Protein AF-A0A5B7C6B9-F1 (afdb_monomer_lite)

Radius of gyration: 21.05 Å; chains: 1; bounding box: 52×49×48 Å

pLDDT: mean 76.25, std 15.73, range [37.06, 92.12]

InterPro domains:
  IPR040892 RPN1, N-terminal [PF17781] (1-93)

Secondary structure (DSSP, 8-state):
-----S-HHHHHHGGGHHHHHHHHHHS-SSHHHHHHHHHHHHHHHHHSPTT--HHHHHHHHS---S-GGGG-HHHHHHHHHHHHHHHHHHHHHHHHHHHHHHHHHHHHTTS-----------

Sequence (122 aa):
SSMTSVPKPLKFLRPHYGTLKAYYETMVESDLKKLLADILSVLALTMSAEGEREGLKYRLLGSQEDDIGSWGHAYVRNLADEIAQEYAWQQVRLFTSKKCYDNFYSMGTGYRFLISPSIESF

Organism: Davidia involucrata (NCBI:txid16924)

Foldseek 3Di:
DDDDDQPPVLVVCLVVLVVLVVVLVVDDDDLVSQQSLCSSLLSCLPNPDVPPLSNLVSPVSHPVPDDQCVRDDSSVVSNVVSVVVVVVVVVVVVVVVVVVVVVVVVVVPVDDDDDDDDDDDD

Structure (mmCIF, N/CA/C/O backbone):
data_AF-A0A5B7C6B9-F1
#
_entry.id   AF-A0A5B7C6B9-F1
#
loop_
_atom_site.group_PDB
_atom_site.id
_atom_site.type_symbol
_atom_site.label_atom_id
_atom_site.label_alt_id
_atom_site.label_comp_id
_atom_site.label_asym_id
_atom_site.label_entity_id
_atom_site.label_seq_id
_atom_site.pdbx_PDB_ins_code
_atom_site.Cartn_x
_atom_site.Cartn_y
_atom_site.Cartn_z
_atom_site.occupancy
_atom_site.B_iso_or_equiv
_atom_site.auth_seq_id
_atom_site.auth_comp_id
_atom_site.auth_asym_id
_atom_site.auth_atom_id
_atom_site.pdbx_PDB_model_num
ATOM 1 N N . SER A 1 1 ? 24.770 3.155 5.687 1.00 37.53 1 SER A N 1
ATOM 2 C CA . SER A 1 1 ? 24.139 2.956 4.369 1.00 37.53 1 SER A CA 1
ATOM 3 C C . SER A 1 1 ? 23.237 1.734 4.423 1.00 37.53 1 SER A C 1
ATOM 5 O O . SER A 1 1 ? 23.746 0.621 4.466 1.00 37.53 1 SER A O 1
ATOM 7 N N . SER A 1 2 ? 21.919 1.936 4.527 1.00 45.12 2 SER A N 1
ATOM 8 C CA . SER A 1 2 ? 20.915 0.865 4.621 1.00 45.12 2 SER A CA 1
ATOM 9 C C . SER A 1 2 ? 20.559 0.348 3.234 1.00 45.12 2 SER A C 1
ATOM 11 O O . SER A 1 2 ? 19.819 0.980 2.488 1.00 45.12 2 SER A O 1
ATOM 13 N N . MET A 1 3 ? 21.109 -0.811 2.894 1.00 58.25 3 MET A N 1
ATOM 14 C CA . MET A 1 3 ? 20.819 -1.534 1.665 1.00 58.25 3 MET A CA 1
ATOM 15 C C . MET A 1 3 ? 20.467 -2.967 2.050 1.00 58.25 3 MET A C 1
ATOM 17 O O . MET A 1 3 ? 21.303 -3.855 1.949 1.00 58.25 3 MET A O 1
ATOM 21 N N . THR A 1 4 ? 19.264 -3.207 2.569 1.00 50.19 4 THR A N 1
ATOM 22 C CA . THR A 1 4 ? 18.833 -4.565 2.912 1.00 50.19 4 THR A CA 1
ATOM 23 C C . THR A 1 4 ? 17.333 -4.728 2.712 1.00 50.19 4 THR A C 1
ATOM 25 O O . THR A 1 4 ? 16.523 -3.906 3.118 1.00 50.19 4 THR A O 1
ATOM 28 N N . SER A 1 5 ? 17.012 -5.813 2.013 1.00 51.97 5 SER A N 1
ATOM 29 C CA . SER A 1 5 ? 15.705 -6.429 1.799 1.00 51.97 5 SER A CA 1
ATOM 30 C C . SER A 1 5 ? 14.636 -6.116 2.846 1.00 51.97 5 SER A C 1
ATOM 32 O O . SER A 1 5 ? 14.949 -6.130 4.036 1.00 51.97 5 SER A O 1
ATOM 34 N N . VAL A 1 6 ? 13.374 -6.041 2.392 1.00 55.44 6 VAL A N 1
ATOM 35 C CA . VAL A 1 6 ? 12.157 -6.189 3.215 1.00 55.44 6 VAL A CA 1
ATOM 36 C C . VAL A 1 6 ? 12.458 -7.050 4.453 1.00 55.44 6 VAL A C 1
ATOM 38 O O . VAL A 1 6 ? 12.939 -8.182 4.263 1.00 55.44 6 VAL A O 1
ATOM 41 N N . PRO A 1 7 ? 12.236 -6.533 5.681 1.00 63.16 7 PRO A N 1
ATOM 42 C CA . PRO A 1 7 ? 12.579 -7.209 6.925 1.00 63.16 7 PRO A CA 1
ATOM 43 C C . PRO A 1 7 ? 12.224 -8.697 6.869 1.00 63.16 7 PRO A C 1
ATOM 45 O O . PRO A 1 7 ? 11.107 -9.051 6.492 1.00 63.16 7 PRO A O 1
ATOM 48 N N . LYS A 1 8 ? 13.161 -9.586 7.239 1.00 59.88 8 LYS A N 1
ATOM 49 C CA . LYS A 1 8 ? 12.930 -11.049 7.265 1.00 59.88 8 LYS A CA 1
ATOM 50 C C . LYS A 1 8 ? 11.574 -11.443 7.890 1.00 59.88 8 LYS A C 1
ATOM 52 O O . LYS A 1 8 ? 10.936 -12.315 7.306 1.00 59.88 8 LYS A O 1
ATOM 57 N N . PRO A 1 9 ? 11.093 -10.799 8.977 1.00 62.75 9 PRO A N 1
ATOM 58 C CA . PRO A 1 9 ? 9.770 -11.073 9.542 1.00 62.75 9 PRO A CA 1
ATOM 59 C C . PRO A 1 9 ? 8.604 -10.861 8.563 1.00 62.75 9 PRO A C 1
ATOM 61 O O . PRO A 1 9 ? 7.692 -11.678 8.510 1.00 62.75 9 PRO A O 1
ATOM 64 N N . LEU A 1 10 ? 8.650 -9.824 7.722 1.00 65.62 10 LEU A N 1
ATOM 65 C CA . LEU A 1 10 ? 7.560 -9.500 6.793 1.00 65.62 10 LEU A CA 1
ATOM 66 C C . LEU A 1 10 ? 7.437 -10.515 5.651 1.00 65.62 10 LEU A C 1
ATOM 68 O O . LEU A 1 10 ? 6.349 -10.718 5.116 1.00 65.62 10 LEU A O 1
ATOM 72 N N . LYS A 1 11 ? 8.521 -11.225 5.309 1.00 67.62 11 LYS A N 1
ATOM 73 C CA . LYS A 1 11 ? 8.459 -12.314 4.321 1.00 67.62 11 LYS A CA 1
ATOM 74 C C . LYS A 1 11 ? 7.567 -13.471 4.784 1.00 67.62 11 LYS A C 1
ATOM 76 O O . LYS A 1 11 ? 6.967 -14.118 3.933 1.00 67.62 11 LYS A O 1
ATOM 81 N N . PHE A 1 12 ? 7.446 -13.701 6.094 1.00 76.88 12 PHE A N 1
ATOM 82 C CA . PHE A 1 12 ? 6.582 -14.747 6.653 1.00 76.88 12 PHE A CA 1
ATOM 83 C C . PHE A 1 12 ? 5.095 -14.392 6.608 1.00 76.88 12 PHE A C 1
ATOM 85 O O . PHE A 1 12 ? 4.260 -15.286 6.647 1.00 76.88 12 PHE A O 1
ATOM 92 N N . LEU A 1 13 ? 4.755 -13.107 6.490 1.00 78.44 13 LEU A N 1
ATOM 93 C CA . LEU A 1 13 ? 3.363 -12.655 6.436 1.00 78.44 13 LEU A CA 1
ATOM 94 C C . LEU A 1 13 ? 2.767 -12.716 5.026 1.00 78.44 13 LEU A C 1
ATOM 96 O O . LEU A 1 13 ? 1.552 -12.629 4.876 1.00 78.44 13 LEU A O 1
ATOM 100 N N . ARG A 1 14 ? 3.597 -12.920 3.994 1.00 77.62 14 ARG A N 1
ATOM 101 C CA . ARG A 1 14 ? 3.159 -13.004 2.592 1.00 77.62 14 ARG A CA 1
ATOM 102 C C . ARG A 1 14 ? 2.029 -14.016 2.351 1.00 77.62 14 ARG A C 1
ATOM 104 O O . ARG A 1 14 ? 1.031 -13.612 1.762 1.00 77.62 14 ARG A O 1
ATOM 111 N N . PRO A 1 15 ? 2.103 -15.277 2.832 1.00 84.38 15 PRO A N 1
ATOM 112 C CA . PRO A 1 15 ? 1.022 -16.247 2.627 1.00 84.38 15 PRO A CA 1
ATOM 113 C C . PRO A 1 15 ? -0.297 -15.837 3.296 1.00 84.38 15 PRO A C 1
ATOM 115 O O . PRO A 1 15 ? -1.361 -16.294 2.897 1.00 84.38 15 PRO A O 1
ATOM 118 N N . HIS A 1 16 ? -0.231 -14.966 4.305 1.00 85.44 16 HIS A N 1
ATOM 119 C CA . HIS A 1 16 ? -1.377 -14.506 5.082 1.00 85.44 16 HIS A CA 1
ATOM 120 C C . HIS A 1 16 ? -1.914 -13.148 4.620 1.00 85.44 16 HIS A C 1
ATOM 122 O O . HIS A 1 16 ? -2.844 -12.63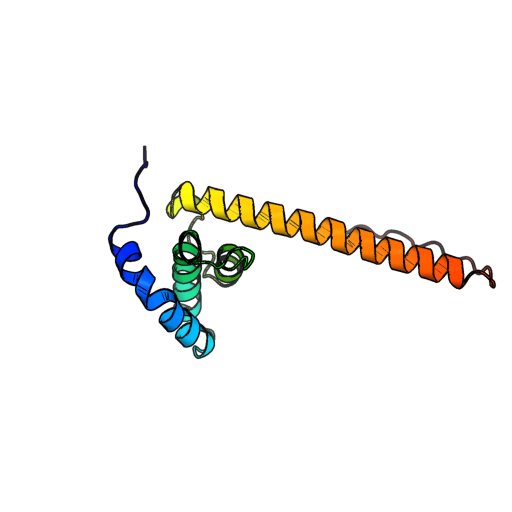3 5.237 1.00 85.44 16 HIS A O 1
ATOM 128 N N . TYR A 1 17 ? -1.375 -12.574 3.537 1.00 86.94 17 TYR A N 1
ATOM 129 C CA . TYR A 1 17 ? -1.781 -11.258 3.043 1.00 86.94 17 TYR A CA 1
ATOM 130 C C . TYR A 1 17 ? -3.299 -11.158 2.829 1.00 86.94 17 TYR A C 1
ATOM 132 O O . TYR A 1 17 ? -3.933 -10.234 3.333 1.00 86.94 17 TYR A O 1
ATOM 140 N N . GLY A 1 18 ? -3.903 -12.159 2.179 1.00 87.25 18 GLY A N 1
ATOM 141 C CA . GLY A 1 18 ? -5.352 -12.197 1.956 1.00 87.25 18 GLY A CA 1
ATOM 142 C C . GLY A 1 18 ? -6.169 -12.255 3.252 1.00 87.25 18 GLY A C 1
ATOM 143 O O . GLY A 1 18 ? -7.183 -11.573 3.374 1.00 87.25 18 GLY A O 1
ATOM 144 N N . THR A 1 19 ? -5.708 -13.012 4.252 1.00 89.94 19 THR A N 1
ATOM 145 C CA . THR A 1 19 ? -6.367 -13.098 5.566 1.00 89.94 19 THR A CA 1
ATOM 146 C C . THR A 1 19 ? -6.273 -11.778 6.328 1.00 89.94 19 THR A C 1
ATOM 148 O O . THR A 1 19 ? -7.261 -11.336 6.906 1.00 89.94 19 THR A O 1
ATOM 151 N N . LEU A 1 20 ? -5.108 -11.127 6.301 1.00 89.56 20 LEU A N 1
ATOM 152 C CA . LEU A 1 20 ? -4.894 -9.829 6.942 1.00 89.56 20 LEU A CA 1
ATOM 153 C C . LEU A 1 20 ? -5.739 -8.732 6.285 1.00 89.56 20 LEU A C 1
ATOM 155 O O . LEU A 1 20 ? -6.331 -7.919 6.989 1.00 89.56 20 LEU A O 1
ATOM 159 N N . LYS A 1 21 ? -5.854 -8.753 4.952 1.00 90.19 21 LYS A N 1
ATOM 160 C CA . LYS A 1 21 ? -6.734 -7.861 4.187 1.00 90.19 21 LYS A CA 1
ATOM 161 C C . LYS A 1 21 ? -8.204 -8.071 4.559 1.00 90.19 21 LYS A C 1
ATOM 163 O O . LYS A 1 21 ? -8.895 -7.108 4.863 1.00 90.19 21 LYS A O 1
ATOM 168 N N . ALA A 1 22 ? -8.671 -9.319 4.616 1.00 91.00 22 ALA A N 1
ATOM 169 C CA . ALA A 1 22 ? -10.039 -9.619 5.042 1.00 91.00 22 ALA A CA 1
ATOM 170 C C . ALA A 1 22 ? -10.310 -9.157 6.484 1.00 91.00 22 ALA A C 1
ATOM 172 O O . ALA A 1 22 ? -11.367 -8.601 6.770 1.00 91.00 22 ALA A O 1
ATOM 173 N N . TYR A 1 23 ? -9.343 -9.342 7.385 1.00 91.69 23 TYR A N 1
ATOM 174 C CA . TYR A 1 23 ? -9.460 -8.889 8.767 1.00 91.69 23 TYR A CA 1
ATOM 175 C C . TYR A 1 23 ? -9.520 -7.358 8.870 1.00 91.69 23 TYR A C 1
ATOM 177 O O . TYR A 1 23 ? -10.371 -6.836 9.588 1.00 91.69 23 TYR A O 1
ATOM 185 N N . TYR A 1 24 ? -8.696 -6.641 8.100 1.00 91.69 24 TYR A N 1
ATOM 186 C CA . TYR A 1 24 ? -8.688 -5.176 8.044 1.00 91.69 24 TYR A CA 1
ATOM 187 C C . TYR A 1 24 ? -10.070 -4.581 7.727 1.00 91.69 24 TYR A C 1
ATOM 189 O O . TYR A 1 24 ? -10.487 -3.619 8.372 1.00 91.69 24 TYR A O 1
ATOM 197 N N . GLU A 1 25 ? -10.812 -5.186 6.796 1.00 91.06 25 GLU A N 1
ATOM 198 C CA . GLU A 1 25 ? -12.165 -4.740 6.426 1.00 91.06 25 GLU A CA 1
ATOM 199 C C . GLU A 1 25 ? -13.184 -4.914 7.567 1.00 91.06 25 GLU A C 1
ATOM 201 O O . GLU A 1 25 ? -14.136 -4.144 7.676 1.00 91.06 25 GLU A O 1
ATOM 206 N N . THR A 1 26 ? -12.975 -5.885 8.463 1.00 92.12 26 THR A N 1
ATOM 207 C CA . THR A 1 26 ? -13.858 -6.116 9.622 1.00 92.12 26 THR A CA 1
ATOM 208 C C . THR A 1 26 ? -13.535 -5.238 10.832 1.00 92.12 26 THR A C 1
ATOM 210 O O . THR A 1 26 ? -14.343 -5.143 11.756 1.00 92.12 26 THR A O 1
ATOM 213 N N . MET A 1 27 ? -12.361 -4.595 10.856 1.00 89.06 27 MET A N 1
ATOM 214 C CA . MET A 1 27 ? -11.932 -3.781 11.993 1.00 89.06 27 MET A CA 1
ATOM 215 C C . MET A 1 27 ? -12.636 -2.421 12.025 1.00 89.06 27 MET A C 1
ATOM 217 O O . MET A 1 27 ? -12.769 -1.731 11.009 1.00 89.06 27 MET A O 1
ATOM 221 N N . VAL A 1 28 ? -13.003 -1.995 13.235 1.00 90.25 28 VAL A N 1
ATOM 222 C CA . VAL A 1 28 ? -13.453 -0.626 13.516 1.00 90.25 28 VAL A CA 1
ATOM 223 C C . VAL A 1 28 ? -12.271 0.339 13.395 1.00 90.25 28 VAL A C 1
ATOM 225 O O . VAL A 1 28 ? -11.124 -0.023 13.679 1.00 90.25 28 VAL A O 1
ATOM 228 N N . GLU A 1 29 ? -12.558 1.567 12.966 1.00 88.50 29 GLU A N 1
ATOM 229 C CA . GLU A 1 29 ? -11.562 2.631 12.855 1.00 88.50 29 GLU A CA 1
ATOM 230 C C . GLU A 1 29 ? -10.873 2.861 14.206 1.00 88.50 29 GLU A C 1
ATOM 232 O O . GLU A 1 29 ? -11.506 3.207 15.202 1.00 88.50 29 GLU A O 1
ATOM 237 N N . SER A 1 30 ? -9.577 2.571 14.250 1.00 90.44 30 SER A N 1
ATOM 238 C CA . SER A 1 30 ? -8.751 2.576 15.456 1.00 90.44 30 SER A CA 1
ATOM 239 C C . SER A 1 30 ? -7.286 2.714 15.060 1.00 90.44 30 SER A C 1
ATOM 241 O O . SER A 1 30 ? -6.914 2.411 13.924 1.00 90.44 30 SER A O 1
ATOM 243 N N . ASP A 1 31 ? -6.427 3.105 15.995 1.00 88.44 31 ASP A N 1
ATOM 244 C CA . ASP A 1 31 ? -4.993 3.245 15.708 1.00 88.44 31 ASP A CA 1
ATOM 245 C C . ASP A 1 31 ? -4.359 1.906 15.292 1.00 88.44 31 ASP A C 1
ATOM 247 O O . ASP A 1 31 ? -3.501 1.859 14.415 1.00 88.44 31 ASP A O 1
ATOM 251 N N . LEU A 1 32 ? -4.873 0.786 15.814 1.00 89.69 32 LEU A N 1
ATOM 252 C CA . LEU A 1 32 ? -4.472 -0.557 15.383 1.00 89.69 32 LEU A CA 1
ATOM 253 C C . LEU A 1 32 ? -4.827 -0.841 13.919 1.00 89.69 32 LEU A C 1
ATOM 255 O O . LEU A 1 32 ? -4.060 -1.507 13.223 1.00 89.69 32 LEU A O 1
ATOM 259 N N . LYS A 1 33 ? -5.970 -0.338 13.438 1.00 91.69 33 LYS A N 1
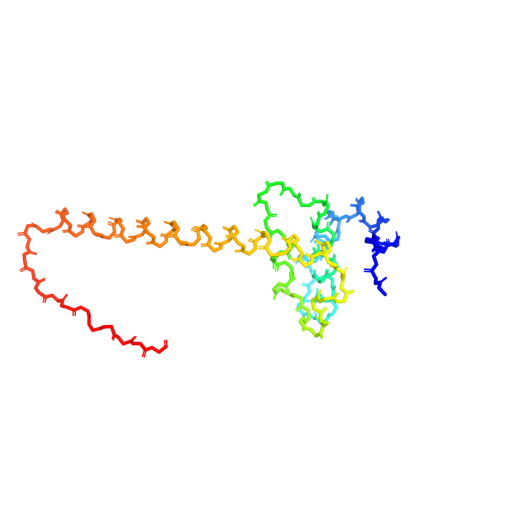ATOM 260 C CA . LYS A 1 33 ? -6.368 -0.474 12.033 1.00 91.69 33 LYS A CA 1
ATOM 261 C C . LYS A 1 33 ? -5.401 0.286 11.129 1.00 91.69 33 LYS A C 1
ATOM 263 O O . LYS A 1 33 ? -4.947 -0.269 10.134 1.00 91.69 33 LYS A O 1
ATOM 268 N N . LYS A 1 34 ? -5.018 1.506 11.506 1.00 90.81 34 LYS A N 1
ATOM 269 C CA . LYS A 1 34 ? -4.031 2.309 10.769 1.00 90.81 34 LYS A CA 1
ATOM 270 C C . LYS A 1 34 ? -2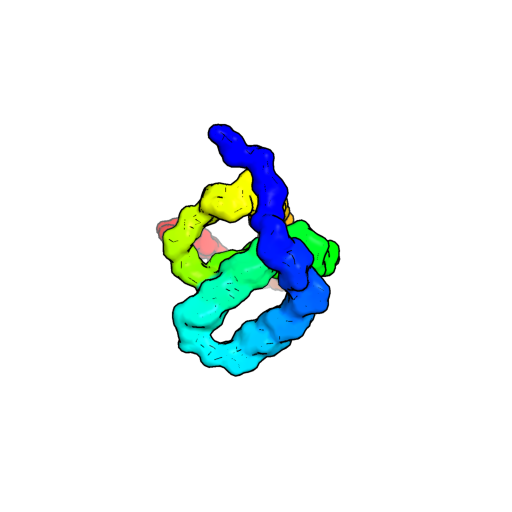.665 1.619 10.699 1.00 90.81 34 LYS A C 1
ATOM 272 O O . LYS A 1 34 ? -2.114 1.481 9.613 1.00 90.81 34 LYS A O 1
ATOM 277 N N . LEU A 1 35 ? -2.181 1.070 11.815 1.00 89.44 35 LEU A N 1
ATOM 278 C CA . LEU A 1 35 ? -0.938 0.285 11.837 1.00 89.44 35 LEU A CA 1
ATOM 279 C C . LEU A 1 35 ? -1.016 -0.959 10.939 1.00 89.44 35 LEU A C 1
ATOM 281 O O . LEU A 1 35 ? -0.060 -1.296 10.239 1.00 89.44 35 LEU A O 1
ATOM 285 N N . LEU A 1 36 ? -2.164 -1.643 10.923 1.00 90.38 36 LEU A N 1
ATOM 286 C CA . LEU A 1 36 ? -2.384 -2.767 10.016 1.00 90.38 36 LEU A CA 1
ATOM 287 C C . LEU A 1 36 ? -2.379 -2.315 8.547 1.00 90.38 36 LEU A C 1
ATOM 289 O O . LEU A 1 36 ? -1.836 -3.032 7.708 1.00 90.38 36 LEU A O 1
ATOM 293 N N . ALA A 1 37 ? -2.920 -1.134 8.232 1.00 91.94 37 ALA A N 1
ATOM 294 C CA . ALA A 1 37 ? -2.836 -0.561 6.890 1.00 91.94 37 ALA A CA 1
ATOM 295 C C . ALA A 1 37 ? -1.377 -0.303 6.480 1.00 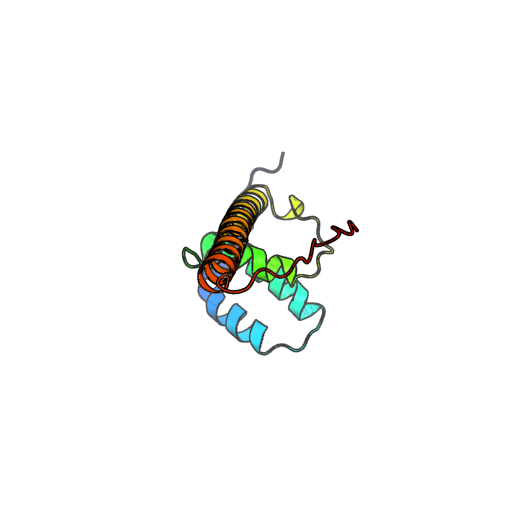91.94 37 ALA A C 1
ATOM 297 O O . ALA A 1 37 ? -0.978 -0.690 5.383 1.00 91.94 37 ALA A O 1
ATOM 298 N N . ASP A 1 38 ? -0.543 0.247 7.365 1.00 89.31 38 ASP A N 1
ATOM 299 C CA . ASP A 1 38 ? 0.880 0.439 7.065 1.00 89.31 38 ASP A CA 1
ATOM 300 C C . ASP A 1 38 ? 1.572 -0.895 6.740 1.00 89.31 38 ASP A C 1
ATOM 302 O O . ASP A 1 38 ? 2.261 -1.002 5.720 1.00 89.31 38 ASP A O 1
ATOM 306 N N . ILE A 1 39 ? 1.298 -1.957 7.507 1.00 88.88 39 ILE A N 1
ATOM 307 C CA . ILE A 1 39 ? 1.820 -3.307 7.228 1.00 88.88 39 ILE A CA 1
ATOM 308 C C . ILE A 1 39 ? 1.305 -3.837 5.881 1.00 88.88 39 ILE A C 1
ATOM 310 O O . ILE A 1 39 ? 2.088 -4.366 5.086 1.00 88.88 39 ILE A O 1
ATOM 314 N N . LEU A 1 40 ? 0.009 -3.689 5.594 1.00 89.88 40 LEU A N 1
ATOM 315 C CA . LEU A 1 40 ? -0.588 -4.114 4.325 1.00 89.88 40 LEU A CA 1
ATOM 316 C C . LEU A 1 40 ? 0.013 -3.365 3.131 1.00 89.88 40 LEU A C 1
ATOM 318 O O . LEU A 1 40 ? 0.252 -3.990 2.097 1.00 89.88 40 LEU A O 1
ATOM 322 N N . SER A 1 41 ? 0.332 -2.076 3.284 1.00 89.38 41 SER A N 1
ATOM 323 C CA . SER A 1 41 ? 0.975 -1.272 2.239 1.00 89.38 41 SER A CA 1
ATOM 324 C C . SER A 1 41 ? 2.360 -1.816 1.865 1.00 89.38 41 SER A C 1
ATOM 326 O O . SER A 1 41 ? 2.714 -1.886 0.689 1.00 89.38 41 SER A O 1
ATOM 328 N N . VAL A 1 42 ? 3.136 -2.276 2.851 1.00 87.69 42 VAL A N 1
ATOM 329 C CA . VAL A 1 42 ? 4.473 -2.848 2.627 1.00 87.69 42 VAL A CA 1
ATOM 330 C C . VAL A 1 42 ? 4.382 -4.261 2.049 1.00 87.69 42 VAL A C 1
ATOM 332 O O . VAL A 1 42 ? 5.206 -4.650 1.221 1.00 87.69 42 VAL A O 1
ATOM 335 N N . LEU A 1 43 ? 3.385 -5.052 2.451 1.00 86.62 43 LEU A N 1
ATOM 336 C CA . LEU A 1 43 ? 3.169 -6.389 1.889 1.00 86.62 43 LEU A CA 1
ATOM 337 C C . LEU A 1 43 ? 2.698 -6.333 0.427 1.00 86.62 43 LEU A C 1
ATOM 339 O O . LEU A 1 43 ? 3.130 -7.167 -0.382 1.00 86.62 43 LEU A O 1
ATOM 343 N N . ALA A 1 44 ? 1.898 -5.319 0.081 1.00 87.38 44 ALA A N 1
ATOM 344 C CA . ALA A 1 44 ? 1.413 -5.071 -1.274 1.00 87.38 44 ALA A CA 1
ATOM 345 C C . ALA A 1 44 ? 2.557 -4.938 -2.293 1.00 87.38 44 ALA A C 1
ATOM 347 O O . ALA A 1 44 ? 2.418 -5.437 -3.403 1.00 87.38 44 ALA A O 1
ATOM 348 N N . LEU A 1 45 ? 3.735 -4.433 -1.892 1.00 80.31 45 LEU A N 1
ATOM 349 C CA . LEU A 1 45 ? 4.938 -4.361 -2.743 1.00 80.31 45 LEU A CA 1
ATOM 350 C C . LEU A 1 45 ? 5.259 -5.645 -3.514 1.00 80.31 45 LEU A C 1
ATOM 352 O O . LEU A 1 45 ? 5.914 -5.607 -4.550 1.00 80.31 45 LEU A O 1
ATOM 356 N N . THR A 1 46 ? 4.924 -6.800 -2.938 1.00 77.88 46 THR A N 1
ATOM 357 C CA . THR A 1 46 ? 5.279 -8.097 -3.525 1.00 77.88 46 THR A CA 1
ATOM 358 C C . THR A 1 46 ? 4.092 -8.986 -3.820 1.00 77.88 46 THR A C 1
ATOM 360 O O . THR A 1 46 ? 4.258 -9.941 -4.568 1.00 77.88 46 THR A O 1
ATOM 363 N N . MET A 1 47 ? 2.937 -8.703 -3.217 1.00 76.38 47 MET A N 1
ATOM 364 C CA . MET A 1 47 ? 1.743 -9.545 -3.294 1.00 76.38 47 MET A CA 1
ATOM 365 C C . MET A 1 47 ? 0.571 -8.857 -3.999 1.00 76.38 47 MET A C 1
ATOM 367 O O . MET A 1 47 ? -0.433 -9.524 -4.233 1.00 76.38 47 MET A O 1
ATOM 371 N N . SER A 1 48 ? 0.668 -7.557 -4.308 1.00 69.44 48 SER A N 1
ATOM 372 C CA . SER A 1 48 ? -0.410 -6.864 -5.011 1.00 69.44 48 SER A CA 1
ATOM 373 C C . SER A 1 48 ? -0.597 -7.461 -6.400 1.00 69.44 48 SER A C 1
ATOM 375 O O . SER A 1 48 ? 0.379 -7.740 -7.103 1.00 69.44 48 SER A O 1
ATOM 377 N N . ALA A 1 49 ? -1.854 -7.659 -6.792 1.00 65.69 49 ALA A N 1
ATOM 378 C CA . ALA A 1 49 ? -2.178 -8.028 -8.159 1.00 65.69 49 ALA A CA 1
ATOM 379 C C . ALA A 1 49 ? -1.778 -6.881 -9.100 1.00 65.69 49 ALA A C 1
ATOM 381 O O . ALA A 1 49 ? -1.976 -5.707 -8.777 1.00 65.69 49 ALA A O 1
ATOM 382 N N . GLU A 1 50 ? -1.215 -7.211 -10.266 1.00 57.75 50 GLU A N 1
ATOM 383 C CA . GLU A 1 50 ? -0.856 -6.211 -11.276 1.00 57.75 50 GLU A CA 1
ATOM 384 C C . GLU A 1 50 ? -2.075 -5.332 -11.602 1.00 57.75 50 GLU A C 1
ATOM 386 O O . GLU A 1 50 ? -3.098 -5.811 -12.089 1.00 57.75 50 GLU A O 1
ATOM 391 N N . GLY A 1 51 ? -1.968 -4.035 -11.303 1.00 60.41 51 GLY A N 1
ATOM 392 C CA . GLY A 1 51 ? -3.021 -3.045 -11.544 1.00 60.41 51 GLY A CA 1
ATOM 393 C C . GLY A 1 51 ? -3.848 -2.653 -10.318 1.00 60.41 51 GLY A C 1
ATOM 394 O O . GLY A 1 51 ? -4.447 -1.576 -10.333 1.00 60.41 51 GLY A O 1
ATOM 395 N N . GLU A 1 52 ? -3.833 -3.433 -9.234 1.00 66.94 52 GLU A N 1
ATOM 396 C CA . GLU A 1 52 ? -4.406 -2.992 -7.962 1.00 66.94 52 GLU A CA 1
ATOM 397 C C . GLU A 1 52 ? -3.345 -2.172 -7.212 1.00 66.94 52 GLU A C 1
ATOM 399 O O . GLU A 1 52 ? -2.331 -2.685 -6.743 1.00 66.94 52 GLU A O 1
ATOM 404 N N . ARG A 1 53 ? -3.541 -0.850 -7.150 1.00 80.81 53 ARG A N 1
ATOM 405 C CA . ARG A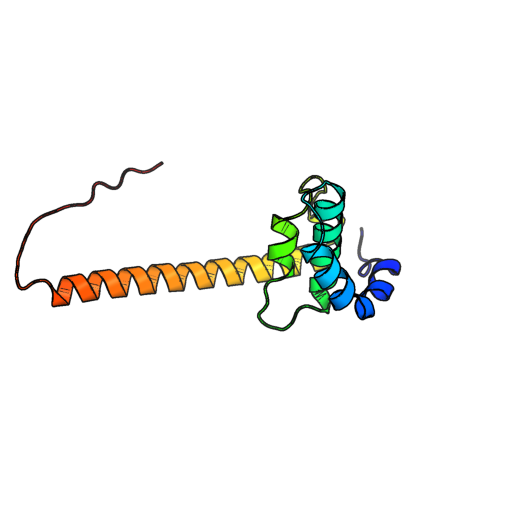 1 53 ? -2.649 0.123 -6.480 1.00 80.81 53 ARG A CA 1
ATOM 406 C C . ARG A 1 53 ? -2.838 0.067 -4.961 1.00 80.81 53 ARG A C 1
ATOM 408 O O . ARG A 1 53 ? -3.200 1.045 -4.306 1.00 80.81 53 ARG A O 1
ATOM 415 N N . GLU A 1 54 ? -2.725 -1.140 -4.417 1.00 83.25 54 GLU A N 1
ATOM 416 C CA . GLU A 1 54 ? -3.058 -1.440 -3.029 1.00 83.25 54 GLU A CA 1
ATOM 417 C C . GLU A 1 54 ? -2.041 -0.837 -2.061 1.00 83.25 54 GLU A C 1
ATOM 419 O O . GLU A 1 54 ? -2.422 -0.403 -0.974 1.00 83.25 54 GLU A O 1
ATOM 424 N N . GLY A 1 55 ? -0.768 -0.748 -2.465 1.00 88.00 55 GLY A N 1
ATOM 425 C CA . GLY A 1 55 ? 0.288 -0.128 -1.669 1.00 88.00 55 GLY A CA 1
ATOM 426 C C . GLY A 1 55 ? -0.046 1.323 -1.335 1.00 88.00 55 GLY A C 1
ATOM 427 O O . GLY A 1 55 ? -0.091 1.702 -0.163 1.00 88.00 55 GLY A O 1
ATOM 428 N N . LEU A 1 56 ? -0.373 2.113 -2.357 1.00 88.50 56 LEU A N 1
ATOM 429 C CA . LEU A 1 56 ? -0.775 3.507 -2.221 1.00 88.50 56 LEU A CA 1
ATOM 430 C C . LEU A 1 56 ? -2.079 3.650 -1.431 1.00 88.50 56 LEU A C 1
ATOM 432 O O . LEU A 1 56 ? -2.161 4.499 -0.544 1.00 88.50 56 LEU A O 1
ATOM 436 N N . LYS A 1 57 ? -3.077 2.795 -1.697 1.00 90.12 57 LYS A N 1
ATOM 437 C CA . LYS A 1 57 ? -4.355 2.805 -0.968 1.00 90.12 57 LYS A CA 1
ATOM 438 C C . LYS A 1 57 ? -4.138 2.656 0.537 1.00 90.12 57 LYS A C 1
ATOM 440 O O . LYS A 1 57 ? -4.603 3.495 1.303 1.00 90.12 57 LYS A O 1
ATOM 445 N N . TYR A 1 58 ? -3.444 1.604 0.969 1.00 90.44 58 TYR A N 1
ATOM 446 C CA . TYR A 1 58 ? -3.253 1.362 2.398 1.00 90.44 58 TYR A CA 1
ATOM 447 C C . TYR A 1 58 ? -2.319 2.385 3.040 1.00 90.44 58 TYR A C 1
ATOM 449 O O . TYR A 1 58 ? -2.521 2.725 4.200 1.00 90.44 58 TYR A O 1
ATOM 457 N N . ARG A 1 59 ? -1.358 2.946 2.295 1.00 90.69 59 ARG A N 1
ATOM 458 C CA . ARG A 1 59 ? -0.508 4.017 2.825 1.00 90.69 59 ARG A CA 1
ATOM 459 C C . ARG A 1 59 ? -1.292 5.295 3.129 1.00 90.69 59 ARG A C 1
ATOM 461 O O . ARG A 1 59 ? -1.010 5.952 4.124 1.00 90.69 59 ARG A O 1
ATOM 468 N N . LEU A 1 60 ? -2.294 5.634 2.317 1.00 89.25 60 LEU A N 1
ATOM 469 C CA . LEU A 1 60 ? -3.175 6.777 2.588 1.00 89.25 60 LEU A CA 1
ATOM 470 C C . LEU A 1 60 ? -4.080 6.548 3.810 1.00 89.25 60 LEU A C 1
ATOM 472 O O . LEU A 1 60 ? -4.442 7.513 4.480 1.00 89.25 60 LEU A O 1
ATOM 476 N N . LEU A 1 61 ? -4.414 5.287 4.102 1.00 89.75 61 LEU A N 1
ATOM 477 C CA . LEU A 1 61 ? -5.233 4.866 5.246 1.00 89.75 61 LEU A CA 1
ATOM 478 C C . LEU A 1 61 ? -4.416 4.579 6.525 1.00 89.75 61 LEU A C 1
ATOM 480 O O . LEU A 1 61 ? -5.005 4.305 7.570 1.00 89.75 61 LEU A O 1
ATOM 484 N N . GLY A 1 62 ? -3.083 4.585 6.438 1.00 87.56 62 GLY A N 1
ATOM 485 C CA . GLY A 1 62 ? -2.162 4.296 7.541 1.00 87.56 62 GLY A CA 1
ATOM 486 C C . GLY A 1 62 ? -2.028 5.432 8.551 1.00 87.56 62 GLY A C 1
ATOM 487 O O . GLY A 1 62 ? -2.685 6.469 8.439 1.00 87.56 62 GLY A O 1
ATOM 488 N N . SER A 1 63 ? -1.170 5.250 9.559 1.00 77.19 63 SER A N 1
ATOM 489 C CA . SER A 1 63 ? -1.041 6.218 10.656 1.00 77.19 63 SER A CA 1
ATOM 490 C C . SER A 1 63 ? -0.360 7.519 10.228 1.00 77.19 63 SER A C 1
ATOM 492 O O . SER A 1 63 ? -0.493 8.513 10.927 1.00 77.19 63 SER A O 1
ATOM 494 N N . GLN A 1 64 ? 0.328 7.549 9.077 1.00 75.19 64 GLN A N 1
ATOM 495 C CA . GLN A 1 64 ? 1.128 8.680 8.557 1.00 75.19 64 GLN A CA 1
ATOM 496 C C . GLN A 1 64 ? 2.188 9.237 9.534 1.00 75.19 64 GLN A C 1
ATOM 498 O O . GLN A 1 64 ? 2.903 10.172 9.181 1.00 75.19 64 GLN A O 1
ATOM 503 N N . GLU A 1 65 ? 2.327 8.657 10.728 1.00 74.50 65 GLU A N 1
ATOM 504 C CA . GLU A 1 65 ? 3.266 9.080 11.771 1.00 74.50 65 GLU A CA 1
ATOM 505 C C . GLU A 1 65 ? 4.703 8.663 11.437 1.00 74.50 65 GLU A C 1
ATOM 507 O O . GLU A 1 65 ? 5.648 9.404 11.710 1.00 74.50 65 GLU A O 1
ATOM 512 N N . ASP A 1 66 ? 4.871 7.502 10.800 1.00 74.06 66 ASP A N 1
ATOM 513 C CA . ASP A 1 66 ? 6.179 6.992 10.399 1.00 74.06 66 ASP A CA 1
ATOM 514 C C . ASP A 1 66 ? 6.673 7.649 9.107 1.00 74.06 66 ASP A C 1
ATOM 516 O O . ASP A 1 66 ? 5.966 7.674 8.090 1.00 74.06 66 ASP A O 1
ATOM 520 N N . ASP A 1 67 ? 7.937 8.084 9.104 1.00 82.25 67 ASP A N 1
ATOM 521 C CA . ASP A 1 67 ? 8.601 8.567 7.893 1.00 82.25 67 ASP A CA 1
ATOM 522 C C . ASP A 1 67 ? 8.591 7.483 6.803 1.00 82.25 67 ASP A C 1
ATOM 524 O O . ASP A 1 67 ? 8.979 6.333 7.026 1.00 82.25 67 ASP A O 1
ATOM 528 N N . ILE A 1 68 ? 8.188 7.863 5.590 1.00 82.19 68 ILE A N 1
ATOM 529 C CA . ILE A 1 68 ? 8.094 6.979 4.419 1.00 82.19 68 ILE A CA 1
ATOM 530 C C . ILE A 1 68 ? 9.458 6.338 4.109 1.00 82.19 68 ILE A C 1
ATOM 532 O O . ILE A 1 68 ? 9.523 5.188 3.667 1.00 82.19 68 ILE A O 1
ATOM 536 N N . GLY A 1 69 ? 10.556 7.057 4.373 1.00 82.56 69 GLY A N 1
ATOM 537 C CA . GLY A 1 69 ? 11.920 6.576 4.155 1.00 82.56 69 GLY A CA 1
ATOM 538 C C . GLY A 1 69 ? 12.335 5.411 5.059 1.00 82.56 69 GLY A C 1
ATOM 539 O O . GLY A 1 69 ? 13.205 4.623 4.673 1.00 82.56 69 GLY A O 1
ATOM 540 N N . SER A 1 70 ? 11.696 5.251 6.223 1.00 83.00 70 SER A N 1
ATOM 541 C CA . SER A 1 70 ? 12.056 4.239 7.230 1.00 83.00 70 SER A CA 1
ATOM 542 C C . SER A 1 70 ? 11.855 2.792 6.753 1.00 83.00 70 SER A C 1
ATOM 544 O O . SER A 1 70 ? 12.602 1.896 7.150 1.00 83.00 70 SER A O 1
ATOM 546 N N . TRP A 1 71 ? 10.924 2.567 5.822 1.00 82.12 71 TRP A N 1
ATOM 547 C CA . TRP A 1 71 ? 10.639 1.257 5.221 1.00 82.12 71 TRP A CA 1
ATOM 548 C C . TRP A 1 71 ? 11.644 0.841 4.135 1.00 82.12 71 TRP A C 1
ATOM 550 O O . TRP A 1 71 ? 11.657 -0.313 3.694 1.00 82.12 71 TRP A O 1
ATOM 560 N N . GLY A 1 72 ? 12.519 1.763 3.725 1.00 83.38 72 GLY A N 1
ATOM 561 C CA . GLY A 1 72 ? 13.603 1.529 2.778 1.00 83.38 72 GLY A CA 1
ATOM 562 C C . GLY A 1 72 ? 13.253 1.834 1.319 1.00 83.38 72 GLY A C 1
ATOM 563 O O . GLY A 1 72 ? 12.100 1.860 0.896 1.00 83.38 72 GLY A O 1
ATOM 564 N N . HIS A 1 73 ? 14.293 2.035 0.505 1.00 84.00 73 HIS A N 1
ATOM 565 C CA . HIS A 1 73 ? 14.173 2.547 -0.867 1.00 84.00 73 HIS A CA 1
ATOM 566 C C . HIS A 1 73 ? 13.296 1.714 -1.805 1.00 84.00 73 HIS A C 1
ATOM 568 O O . HIS A 1 73 ? 12.711 2.270 -2.730 1.00 84.00 73 HIS A O 1
ATOM 574 N N . ALA A 1 74 ? 13.209 0.397 -1.599 1.00 83.31 74 ALA A N 1
ATOM 575 C CA . ALA A 1 74 ? 12.355 -0.458 -2.420 1.00 83.31 74 ALA A CA 1
ATOM 576 C C . ALA A 1 74 ? 10.869 -0.107 -2.246 1.00 83.31 74 ALA A C 1
ATOM 578 O O . ALA A 1 74 ? 10.145 -0.043 -3.235 1.00 83.31 74 ALA A O 1
ATOM 579 N N . TYR A 1 75 ? 10.448 0.181 -1.009 1.00 85.38 75 TYR A N 1
ATOM 580 C CA . TYR A 1 75 ? 9.092 0.635 -0.718 1.00 85.38 75 TYR A CA 1
ATOM 581 C C . TYR A 1 75 ? 8.824 1.997 -1.358 1.00 85.38 75 TYR A C 1
ATOM 583 O O . TYR A 1 75 ? 7.869 2.149 -2.113 1.00 85.38 75 TYR A O 1
ATOM 591 N N . VAL A 1 76 ? 9.728 2.957 -1.132 1.00 88.69 76 VAL A N 1
ATOM 592 C CA . VAL A 1 76 ? 9.605 4.320 -1.674 1.00 88.69 76 VAL A CA 1
ATOM 593 C C . VAL A 1 76 ? 9.526 4.315 -3.200 1.00 88.69 76 VAL A C 1
ATOM 595 O O . VAL A 1 76 ? 8.702 5.021 -3.771 1.00 88.69 76 VAL A O 1
ATOM 598 N N . ARG A 1 77 ? 10.356 3.502 -3.868 1.00 88.12 77 ARG A N 1
ATOM 599 C CA . ARG A 1 77 ? 10.347 3.377 -5.330 1.00 88.12 77 ARG A CA 1
ATOM 600 C C . ARG A 1 77 ? 9.001 2.869 -5.837 1.00 88.12 77 ARG A C 1
ATOM 602 O O . ARG A 1 77 ? 8.405 3.521 -6.680 1.00 88.12 77 ARG A O 1
ATOM 609 N N . ASN A 1 78 ? 8.520 1.749 -5.300 1.00 86.81 78 ASN A N 1
ATOM 610 C CA . ASN A 1 78 ? 7.242 1.184 -5.727 1.00 86.81 78 ASN A CA 1
ATOM 611 C C . ASN A 1 78 ? 6.082 2.157 -5.474 1.00 86.81 78 ASN A C 1
ATOM 613 O O . ASN A 1 78 ? 5.217 2.326 -6.324 1.00 86.81 78 ASN A O 1
ATOM 617 N N . LEU A 1 79 ? 6.083 2.837 -4.324 1.00 88.88 79 LEU A N 1
ATOM 618 C CA . LEU A 1 79 ? 5.066 3.836 -4.011 1.00 88.88 79 LEU A CA 1
ATOM 619 C C . LEU A 1 79 ? 5.100 5.004 -5.010 1.00 88.88 79 LEU A C 1
ATOM 621 O O . LEU A 1 79 ? 4.050 5.450 -5.463 1.00 88.88 79 LEU A O 1
ATOM 625 N N . ALA A 1 80 ? 6.289 5.471 -5.398 1.00 90.81 80 ALA A N 1
ATOM 626 C CA . ALA A 1 80 ? 6.437 6.493 -6.431 1.00 90.81 80 ALA A CA 1
ATOM 627 C C . ALA A 1 80 ? 5.913 6.018 -7.798 1.00 90.81 80 ALA A C 1
ATOM 629 O O . ALA A 1 80 ? 5.239 6.785 -8.486 1.00 90.81 80 ALA A O 1
ATOM 630 N N . ASP A 1 81 ? 6.161 4.756 -8.162 1.00 89.06 81 ASP A N 1
ATOM 631 C CA . ASP A 1 81 ? 5.643 4.158 -9.397 1.00 89.06 81 ASP A CA 1
ATOM 632 C C . ASP A 1 81 ? 4.104 4.082 -9.383 1.00 89.06 81 ASP A C 1
ATOM 634 O O . ASP A 1 81 ? 3.457 4.388 -10.387 1.00 89.06 81 ASP A O 1
ATOM 638 N N . GLU A 1 82 ? 3.494 3.723 -8.249 1.00 89.62 82 GLU A N 1
ATOM 639 C CA . GLU A 1 82 ? 2.033 3.718 -8.082 1.00 89.62 82 GLU A CA 1
ATOM 640 C C . GLU A 1 82 ? 1.435 5.135 -8.156 1.00 89.62 82 GLU A C 1
ATOM 642 O O . GLU A 1 82 ? 0.417 5.341 -8.822 1.00 89.62 82 GLU A O 1
ATOM 647 N N . ILE A 1 83 ? 2.085 6.130 -7.543 1.00 90.38 83 ILE A N 1
ATOM 648 C CA . ILE A 1 83 ? 1.662 7.541 -7.600 1.00 90.38 83 ILE A CA 1
ATOM 649 C C . ILE A 1 83 ? 1.742 8.079 -9.032 1.00 90.38 83 ILE A C 1
ATOM 651 O O . ILE A 1 83 ? 0.820 8.755 -9.491 1.00 90.38 83 ILE A O 1
ATOM 655 N N . ALA A 1 84 ? 2.819 7.774 -9.759 1.00 90.12 84 ALA A N 1
ATOM 656 C CA . ALA A 1 84 ? 2.983 8.202 -11.144 1.00 90.12 84 ALA A CA 1
ATOM 657 C C . ALA A 1 84 ? 1.876 7.632 -12.046 1.00 90.12 84 ALA A C 1
ATOM 659 O O . ALA A 1 84 ? 1.314 8.351 -12.878 1.00 90.12 84 ALA A O 1
ATOM 660 N N . GLN A 1 85 ? 1.518 6.361 -11.847 1.00 88.50 85 GLN A N 1
ATOM 661 C CA . GLN A 1 85 ? 0.413 5.719 -12.559 1.00 88.50 85 GLN A CA 1
ATOM 662 C C . GLN A 1 85 ? -0.941 6.350 -12.222 1.00 88.50 85 GLN A C 1
ATOM 664 O O . GLN A 1 85 ? -1.748 6.580 -13.125 1.00 88.50 85 GLN A O 1
ATOM 669 N N . GLU A 1 86 ? -1.195 6.649 -10.945 1.00 87.81 86 GLU A N 1
ATOM 670 C CA . GLU A 1 86 ? -2.419 7.327 -10.510 1.00 87.81 86 GLU A CA 1
ATOM 671 C C . GLU A 1 86 ? -2.536 8.714 -11.143 1.00 87.81 86 GLU A C 1
ATOM 673 O O . GLU A 1 86 ? -3.560 9.037 -11.745 1.00 87.81 86 GLU A O 1
ATOM 678 N N . TYR A 1 87 ? -1.463 9.502 -11.097 1.00 89.12 87 TYR A N 1
ATOM 679 C CA . TYR A 1 87 ? -1.431 10.827 -11.702 1.00 89.12 87 TYR A CA 1
ATOM 680 C C . TYR A 1 87 ? -1.714 10.773 -13.209 1.00 89.12 87 TYR A C 1
ATOM 682 O O . TYR A 1 87 ? -2.579 11.496 -13.705 1.00 89.12 87 TYR A O 1
ATOM 690 N N . ALA A 1 88 ? -1.045 9.879 -13.944 1.00 88.81 88 ALA A N 1
ATOM 691 C CA . ALA A 1 88 ? -1.278 9.708 -15.377 1.00 88.81 88 ALA A CA 1
ATOM 692 C C . ALA A 1 88 ? -2.733 9.310 -15.681 1.00 88.81 88 ALA A C 1
ATOM 694 O O . ALA A 1 88 ? -3.348 9.839 -16.611 1.00 88.81 88 ALA A O 1
ATOM 695 N N . TRP A 1 89 ? -3.313 8.418 -14.874 1.00 86.56 89 TRP A N 1
ATOM 696 C CA . TRP A 1 89 ? -4.703 7.996 -15.026 1.00 86.56 89 TRP A CA 1
ATOM 697 C C . TRP A 1 89 ? -5.688 9.144 -14.767 1.00 86.56 89 TRP A C 1
ATOM 699 O O . TRP A 1 89 ? -6.627 9.342 -15.543 1.00 86.56 89 TRP A O 1
ATOM 709 N N . GLN A 1 90 ? -5.445 9.958 -13.738 1.00 86.44 90 GLN A N 1
ATOM 710 C CA . GLN A 1 90 ? -6.250 11.147 -13.456 1.00 86.44 90 GLN A CA 1
ATOM 711 C C . GLN A 1 90 ? -6.161 12.184 -14.579 1.00 86.44 90 GLN A C 1
ATOM 713 O O . GLN A 1 90 ? -7.188 12.741 -14.963 1.00 86.44 90 GLN A O 1
ATOM 718 N N . GLN A 1 91 ? -4.984 12.393 -15.174 1.00 84.50 91 GLN A N 1
ATOM 719 C CA . GLN A 1 91 ? -4.828 13.285 -16.329 1.00 84.50 91 GLN A CA 1
ATOM 720 C C . GLN A 1 91 ? -5.677 12.829 -17.521 1.00 84.50 91 GLN A C 1
ATOM 722 O O . GLN A 1 91 ? -6.412 13.626 -18.107 1.00 84.50 91 GLN A O 1
ATOM 727 N N . VAL A 1 92 ? -5.654 11.532 -17.847 1.00 86.44 92 VAL A N 1
ATOM 728 C CA . VAL A 1 92 ? -6.502 10.970 -18.911 1.00 86.44 92 VAL A CA 1
ATOM 729 C C . VAL A 1 92 ? -7.985 11.109 -18.564 1.00 86.44 92 VAL A C 1
ATOM 731 O O . VAL A 1 92 ? -8.786 11.472 -19.428 1.00 86.44 92 VAL A O 1
ATOM 734 N N . ARG A 1 93 ? -8.375 10.873 -17.307 1.00 84.44 93 ARG A N 1
ATOM 735 C CA . ARG A 1 93 ? -9.762 11.034 -16.847 1.00 84.44 93 ARG A CA 1
ATOM 736 C C . ARG A 1 93 ? -10.248 12.480 -16.964 1.00 84.44 93 ARG A C 1
ATOM 738 O O . ARG A 1 93 ? -11.360 12.718 -17.426 1.00 84.44 93 ARG A O 1
ATOM 745 N N . LEU A 1 94 ? -9.421 13.451 -16.588 1.00 83.25 94 LEU A N 1
ATOM 746 C CA . LEU A 1 94 ? -9.747 14.871 -16.726 1.00 83.25 94 LEU A CA 1
ATOM 747 C C . LEU A 1 94 ? -9.825 15.280 -18.198 1.00 83.25 94 LEU A C 1
ATOM 749 O O . LEU A 1 94 ? -10.755 15.977 -18.59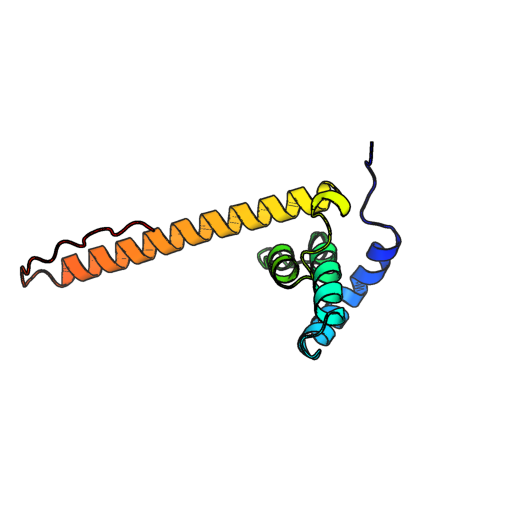5 1.00 83.25 94 LEU A O 1
ATOM 753 N N . PHE A 1 95 ? -8.903 14.795 -19.027 1.00 83.06 95 PHE A N 1
ATOM 754 C CA . PHE A 1 95 ? -8.896 15.075 -20.459 1.00 83.06 95 PHE A CA 1
ATOM 755 C C . PHE A 1 95 ? -10.093 14.457 -21.194 1.00 83.06 95 PHE A C 1
ATOM 757 O O . PHE A 1 95 ? -10.698 15.108 -22.044 1.00 83.06 95 PHE A O 1
ATOM 764 N N . THR A 1 96 ? -10.471 13.221 -20.860 1.00 77.44 96 THR A N 1
ATOM 765 C CA . THR A 1 96 ? -11.671 12.562 -21.403 1.00 77.44 96 THR A CA 1
ATOM 766 C C . THR A 1 96 ? -12.945 13.243 -20.925 1.00 77.44 96 THR A C 1
ATOM 768 O O . THR A 1 96 ? -13.804 13.523 -21.750 1.00 77.44 96 THR A O 1
ATOM 771 N N . SER A 1 97 ? -13.043 13.596 -19.640 1.00 76.69 97 SER A N 1
ATOM 772 C CA . SER A 1 97 ? -14.171 14.366 -19.101 1.00 76.69 97 SER A CA 1
ATOM 773 C C . SER A 1 97 ? -14.325 15.712 -19.812 1.00 76.69 97 SER A C 1
ATOM 775 O O . SER A 1 97 ? -15.411 16.043 -20.284 1.00 76.69 97 SER A O 1
ATOM 777 N N . LYS A 1 98 ? -13.218 16.445 -19.995 1.00 74.69 98 LYS A N 1
ATOM 778 C CA . LYS A 1 98 ? -13.208 17.712 -20.730 1.00 74.69 98 LYS A CA 1
ATOM 779 C C . LYS A 1 98 ? -13.604 17.527 -22.194 1.00 74.69 98 LYS A C 1
ATOM 781 O O . LYS A 1 98 ? -14.455 18.258 -22.672 1.00 74.69 98 LYS A O 1
ATOM 786 N N . LYS A 1 99 ? -13.084 16.506 -22.884 1.00 73.25 99 LYS A N 1
ATOM 787 C CA . LYS A 1 99 ? -13.517 16.167 -24.250 1.00 73.25 99 LYS A CA 1
ATOM 788 C C . LYS A 1 99 ? -14.995 15.796 -24.330 1.00 73.25 99 LYS A C 1
ATOM 790 O O . LYS A 1 99 ? -15.649 16.192 -25.284 1.00 73.25 99 LYS A O 1
ATOM 795 N N . CYS A 1 100 ? -15.524 15.034 -23.375 1.00 68.19 100 CYS A N 1
ATOM 796 C CA . CYS A 1 100 ? -16.942 14.685 -23.326 1.00 68.19 100 CYS A CA 1
ATOM 797 C C . CYS A 1 100 ? -17.808 15.924 -23.098 1.00 68.19 100 CYS A C 1
ATOM 799 O O . CYS A 1 100 ? -18.829 16.068 -23.761 1.00 68.19 100 CYS A O 1
ATOM 801 N N . TYR A 1 101 ? -17.380 16.829 -22.216 1.00 68.31 101 TYR A N 1
ATOM 802 C CA . TYR A 1 101 ? -18.024 18.121 -22.011 1.00 68.31 101 TYR A CA 1
ATOM 803 C C . TYR A 1 101 ? -17.974 18.959 -23.294 1.00 68.31 101 TYR A C 1
ATOM 805 O O . TYR A 1 101 ? -19.018 19.310 -23.826 1.00 68.31 101 TYR A O 1
ATOM 813 N N . ASP A 1 102 ? -16.796 19.185 -23.871 1.00 73.12 102 ASP A N 1
ATOM 814 C CA . ASP A 1 102 ? -16.630 19.972 -25.098 1.00 73.12 102 ASP A CA 1
ATOM 815 C C . ASP A 1 102 ? -17.429 19.377 -26.276 1.00 73.12 102 ASP A C 1
ATOM 817 O O . ASP A 1 102 ? -18.051 20.112 -27.042 1.00 73.12 102 ASP A O 1
ATOM 821 N N . ASN A 1 103 ? -17.487 18.045 -26.400 1.00 71.38 103 ASN A N 1
ATOM 822 C CA . ASN A 1 103 ? -18.273 17.356 -27.427 1.00 71.38 103 ASN A CA 1
ATOM 823 C C . ASN A 1 103 ? -19.789 17.449 -27.160 1.00 71.38 103 ASN A C 1
ATOM 825 O O . ASN A 1 103 ? -20.562 17.683 -28.086 1.00 71.38 103 ASN A O 1
ATOM 829 N N . PHE A 1 104 ? -20.227 17.360 -25.899 1.00 66.56 104 PHE A N 1
ATOM 830 C CA . PHE A 1 104 ? -21.619 17.609 -25.513 1.00 66.56 104 PHE A CA 1
ATOM 831 C C . PHE A 1 104 ? -22.036 19.059 -25.802 1.00 66.56 104 PHE A C 1
ATOM 833 O O . PHE A 1 104 ? -23.111 19.289 -26.352 1.00 66.56 104 PHE A O 1
ATOM 840 N N . TYR A 1 105 ? -21.168 20.037 -25.525 1.00 60.12 105 TYR A N 1
ATOM 841 C CA . TYR A 1 105 ? -21.397 21.437 -25.888 1.00 60.12 105 TYR A CA 1
ATOM 842 C C . TYR A 1 105 ? -21.432 21.628 -27.407 1.00 60.12 105 TYR A C 1
ATOM 844 O O . TYR A 1 105 ? -22.332 22.296 -27.900 1.00 60.12 105 TYR A O 1
ATOM 852 N N . SER A 1 106 ? -20.543 20.981 -28.163 1.00 63.41 106 SER A N 1
ATOM 853 C CA . SER A 1 106 ? -20.550 21.027 -29.631 1.00 63.41 106 SER A CA 1
ATOM 854 C C . SER A 1 106 ? -21.790 20.370 -30.258 1.00 63.41 106 SER A C 1
ATOM 856 O O . SER A 1 106 ? -22.220 20.795 -31.329 1.00 63.41 106 SER A O 1
ATOM 858 N N . MET A 1 107 ? -22.375 19.351 -29.618 1.00 59.88 107 MET A N 1
ATOM 859 C CA . MET A 1 107 ? -23.647 18.740 -30.034 1.00 59.88 107 MET A CA 1
ATOM 860 C C . MET A 1 107 ? -24.871 19.555 -29.579 1.00 59.88 107 MET A C 1
ATOM 862 O O . MET A 1 107 ? -25.902 19.531 -30.247 1.00 59.88 107 MET A O 1
ATOM 866 N N . GLY A 1 108 ? -24.765 20.291 -28.466 1.00 56.00 108 GLY A N 1
ATOM 867 C CA . GLY A 1 108 ? -25.813 21.155 -27.911 1.00 56.00 108 GLY A CA 1
ATOM 868 C C . GLY A 1 108 ? -25.855 22.574 -28.490 1.00 56.00 108 GLY A C 1
ATOM 869 O O . GLY A 1 108 ? -26.862 23.271 -28.346 1.00 56.00 108 GLY A O 1
ATOM 870 N N . THR A 1 109 ? -24.812 23.021 -29.196 1.00 52.44 109 THR A N 1
ATOM 871 C CA . THR A 1 109 ? -24.780 24.321 -29.884 1.00 52.44 109 THR A CA 1
ATOM 872 C C . THR A 1 109 ? -25.561 24.304 -31.200 1.00 52.44 109 THR A C 1
ATOM 874 O O . THR A 1 109 ? -25.031 24.586 -32.270 1.00 52.44 109 THR A O 1
ATOM 877 N N . GLY A 1 110 ? -26.862 24.032 -31.094 1.00 51.12 110 GLY A N 1
ATOM 878 C CA . GLY A 1 110 ? -27.887 24.751 -31.849 1.00 51.12 110 GLY A CA 1
ATOM 879 C C . GLY A 1 110 ? -28.324 26.049 -31.150 1.00 51.12 110 GLY A C 1
ATOM 880 O O . GLY A 1 110 ? -28.966 26.885 -31.777 1.00 51.12 110 GLY A O 1
ATOM 881 N N . TYR A 1 111 ? -27.945 26.273 -29.883 1.00 47.47 111 TYR A N 1
ATOM 882 C CA . TYR A 1 111 ? -28.304 27.492 -29.153 1.00 47.47 111 TYR A CA 1
ATOM 883 C C . TYR A 1 111 ? -27.088 28.138 -28.488 1.00 47.47 111 TYR A C 1
ATOM 885 O O . TYR A 1 111 ? -26.520 27.655 -27.512 1.00 47.47 111 TYR A O 1
ATOM 893 N N . ARG A 1 112 ? -26.686 29.266 -29.072 1.00 49.31 112 ARG A N 1
ATOM 894 C CA . ARG A 1 112 ? -25.652 30.180 -28.595 1.00 49.31 112 ARG A CA 1
ATOM 895 C C . ARG A 1 112 ? -26.143 30.875 -27.325 1.00 49.31 112 ARG A C 1
ATOM 897 O O . ARG A 1 112 ? -26.963 31.780 -27.421 1.00 49.31 112 ARG A O 1
ATOM 904 N N . PHE A 1 113 ? -25.613 30.503 -26.163 1.00 44.22 113 PHE A N 1
ATOM 905 C CA . PHE A 1 113 ? -25.695 31.340 -24.967 1.00 44.22 113 PHE A CA 1
ATOM 906 C C . PHE A 1 113 ? -24.325 31.467 -24.300 1.00 44.22 113 PHE A C 1
ATOM 908 O O . PHE A 1 113 ? -23.626 30.489 -24.052 1.00 44.22 113 PHE A O 1
ATOM 915 N N . LEU A 1 114 ? -23.939 32.725 -24.101 1.00 49.97 114 LEU A N 1
ATOM 916 C CA . LEU A 1 114 ? -22.676 33.192 -23.548 1.00 49.97 114 LEU A CA 1
ATOM 917 C C . LEU A 1 114 ? -22.638 32.922 -22.045 1.00 49.97 114 LEU A C 1
ATOM 919 O O . LEU A 1 114 ? -23.360 33.593 -21.315 1.00 49.97 114 LEU A O 1
ATOM 923 N N . ILE A 1 115 ? -21.770 32.027 -21.574 1.00 48.78 115 ILE A N 1
ATOM 924 C CA . ILE A 1 115 ? -21.298 32.074 -20.184 1.00 48.78 115 ILE A CA 1
ATOM 925 C C . ILE A 1 115 ? -19.797 31.762 -20.171 1.00 48.78 115 ILE A C 1
ATOM 927 O O . ILE A 1 115 ? -19.376 30.633 -20.412 1.00 48.78 115 ILE A O 1
ATOM 931 N N . SER A 1 116 ? -18.991 32.793 -19.907 1.00 44.41 116 SER A N 1
ATOM 932 C CA . SER A 1 116 ? -17.576 32.665 -19.546 1.00 44.41 116 SER A CA 1
ATOM 933 C C . SER A 1 116 ? -17.461 32.080 -18.136 1.00 44.41 116 SER A C 1
ATOM 935 O O . SER A 1 116 ? -18.137 32.592 -17.242 1.00 44.41 116 SER A O 1
ATOM 937 N N . PRO A 1 117 ? -16.593 31.089 -17.872 1.00 48.22 117 PRO A N 1
ATOM 938 C CA . PRO A 1 117 ? -16.269 30.732 -16.505 1.00 48.22 117 PRO A CA 1
ATOM 939 C C . PRO A 1 117 ? -15.102 31.603 -16.028 1.00 48.22 117 PRO A C 1
ATOM 941 O O . PRO A 1 117 ? -13.982 31.499 -16.533 1.00 48.22 117 PRO A O 1
ATOM 944 N N . SER A 1 118 ? -15.378 32.468 -15.050 1.00 45.50 118 SER A N 1
ATOM 945 C CA . SER A 1 118 ? -14.347 33.005 -14.164 1.00 45.50 118 SER A CA 1
ATOM 946 C C . SER A 1 118 ? -13.645 31.833 -13.487 1.00 45.50 118 SER A C 1
ATOM 948 O O . SER A 1 118 ? -14.251 31.087 -12.722 1.00 45.50 118 SER A O 1
ATOM 950 N N . ILE A 1 119 ? -12.366 31.667 -13.809 1.00 45.97 119 ILE A N 1
ATOM 951 C CA . ILE A 1 119 ? -11.434 30.833 -13.061 1.00 45.97 119 ILE A CA 1
ATOM 952 C C . ILE A 1 119 ? -11.149 31.590 -11.761 1.00 45.97 119 ILE A C 1
ATOM 954 O O . ILE A 1 119 ? -10.364 32.535 -11.763 1.00 45.97 119 ILE A O 1
ATOM 958 N N . GLU A 1 120 ? -11.811 31.211 -10.669 1.00 44.53 120 GLU A N 1
ATOM 959 C CA . GLU A 1 120 ? -11.310 31.517 -9.330 1.00 44.53 120 GLU A CA 1
ATOM 960 C C . GLU A 1 120 ? -10.332 30.417 -8.924 1.00 44.53 120 GLU A C 1
ATOM 962 O O . GLU A 1 120 ? -10.681 29.255 -8.728 1.00 44.53 120 GLU A O 1
ATOM 967 N N . SER A 1 121 ? -9.070 30.820 -8.882 1.00 38.88 121 SER A N 1
ATOM 968 C CA . SER A 1 121 ? -7.951 30.145 -8.250 1.00 38.88 121 SER A CA 1
ATOM 969 C C . SER A 1 121 ? -8.050 30.257 -6.730 1.00 38.88 121 SER A C 1
ATOM 971 O O . SER A 1 121 ? -8.021 31.375 -6.219 1.00 38.88 121 SER A O 1
ATOM 973 N N . PHE A 1 122 ? -8.078 29.112 -6.048 1.00 37.06 122 PHE A N 1
ATOM 974 C CA . PHE A 1 122 ? -7.555 28.899 -4.696 1.00 37.06 122 PHE A CA 1
ATOM 975 C C . PHE A 1 122 ? -7.013 27.474 -4.588 1.00 37.06 122 PHE A C 1
ATOM 977 O O . PHE A 1 122 ? -7.652 26.560 -5.158 1.00 37.06 122 PHE A O 1
#